Protein AF-A0A483XUI6-F1 (afdb_monomer)

Structure (mmCIF, N/CA/C/O backbone):
data_AF-A0A483XUI6-F1
#
_entry.id   AF-A0A483XUI6-F1
#
loop_
_atom_site.group_PDB
_atom_site.id
_atom_site.type_symbol
_atom_site.label_atom_id
_atom_site.label_alt_id
_atom_site.label_comp_id
_atom_site.label_asym_id
_atom_site.label_entity_id
_atom_site.label_seq_id
_atom_site.pdbx_PDB_ins_code
_atom_site.Cartn_x
_atom_site.Cartn_y
_atom_site.Cartn_z
_atom_site.occupancy
_atom_site.B_iso_or_equiv
_atom_site.auth_seq_id
_atom_site.auth_comp_id
_atom_site.auth_asym_id
_atom_site.auth_atom_id
_atom_site.pdbx_PDB_model_num
ATOM 1 N N . MET A 1 1 ? -11.756 1.929 12.051 1.00 67.94 1 MET A N 1
ATOM 2 C CA . MET A 1 1 ? -10.847 3.065 11.787 1.00 67.94 1 MET A CA 1
ATOM 3 C C . MET A 1 1 ? -11.500 3.903 10.703 1.00 67.94 1 MET A C 1
ATOM 5 O O . MET A 1 1 ? -12.022 3.303 9.775 1.00 67.94 1 MET A O 1
ATOM 9 N N . SER A 1 2 ? -11.535 5.229 10.828 1.00 78.25 2 S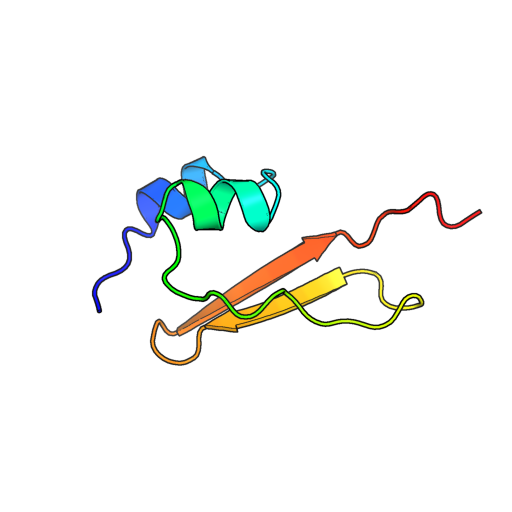ER A N 1
ATOM 10 C CA . SER A 1 2 ? -12.003 6.102 9.742 1.00 78.25 2 SER A CA 1
ATOM 11 C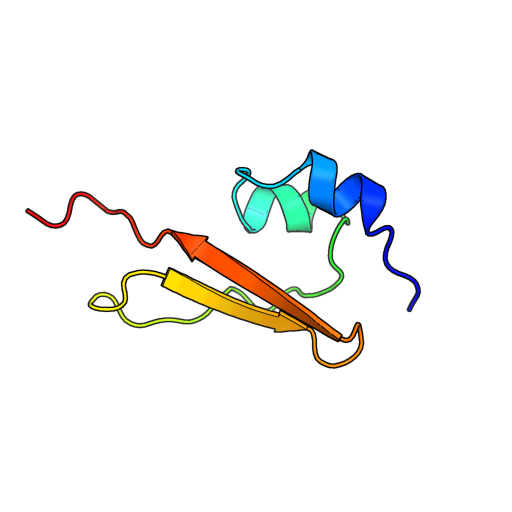 C . SER A 1 2 ? -10.786 6.632 8.988 1.00 78.25 2 SER A C 1
ATOM 13 O O . SER A 1 2 ? -9.867 7.153 9.618 1.00 78.25 2 SER A O 1
ATOM 15 N N . LEU A 1 3 ? -10.753 6.452 7.669 1.00 89.12 3 LEU A N 1
ATOM 16 C CA . LEU A 1 3 ? -9.691 6.950 6.801 1.00 89.12 3 LEU A CA 1
ATOM 17 C C . LEU A 1 3 ? -10.156 8.249 6.143 1.00 89.12 3 LEU A C 1
ATOM 19 O O . LEU A 1 3 ? -11.253 8.303 5.588 1.00 89.12 3 LEU A O 1
ATOM 23 N N . ASN A 1 4 ? -9.324 9.289 6.152 1.00 93.69 4 ASN A N 1
ATOM 24 C CA . ASN A 1 4 ? -9.628 10.503 5.399 1.00 93.69 4 ASN A CA 1
ATOM 25 C C . ASN A 1 4 ? -9.263 10.302 3.917 1.00 93.69 4 ASN A C 1
ATOM 27 O O . ASN A 1 4 ? -8.149 10.609 3.491 1.00 93.69 4 ASN A O 1
ATOM 31 N N . VAL A 1 5 ? -10.214 9.768 3.146 1.00 92.38 5 VAL A N 1
ATOM 32 C CA . VAL A 1 5 ? -10.030 9.449 1.720 1.00 92.38 5 VAL A CA 1
ATOM 33 C C . VAL A 1 5 ? -9.714 10.695 0.894 1.00 92.38 5 VAL A C 1
ATOM 35 O O . VAL A 1 5 ? -8.871 10.638 0.006 1.00 92.38 5 VAL A O 1
ATOM 38 N N . GLU A 1 6 ? -10.312 11.844 1.209 1.00 95.19 6 GLU A N 1
ATOM 39 C CA . GLU A 1 6 ? -10.045 13.092 0.485 1.00 95.19 6 GLU A CA 1
ATOM 40 C C . GLU A 1 6 ? -8.573 13.517 0.608 1.00 95.19 6 GLU A C 1
ATOM 42 O O . GLU A 1 6 ? -7.922 13.842 -0.388 1.00 95.19 6 GLU A O 1
ATOM 47 N N . LYS A 1 7 ? -8.017 13.470 1.826 1.00 95.62 7 LYS A N 1
ATOM 48 C CA . LYS A 1 7 ? -6.590 13.736 2.050 1.00 95.62 7 LYS A CA 1
ATOM 49 C C . LYS A 1 7 ? -5.710 12.703 1.358 1.00 95.62 7 LYS A C 1
ATOM 51 O O . LYS A 1 7 ? -4.669 13.082 0.827 1.00 95.62 7 LYS A O 1
ATOM 56 N N . LEU A 1 8 ? -6.114 11.432 1.344 1.00 95.00 8 LEU A N 1
ATOM 57 C CA . LEU A 1 8 ? -5.375 10.381 0.647 1.00 95.00 8 LEU A CA 1
ATOM 58 C C . 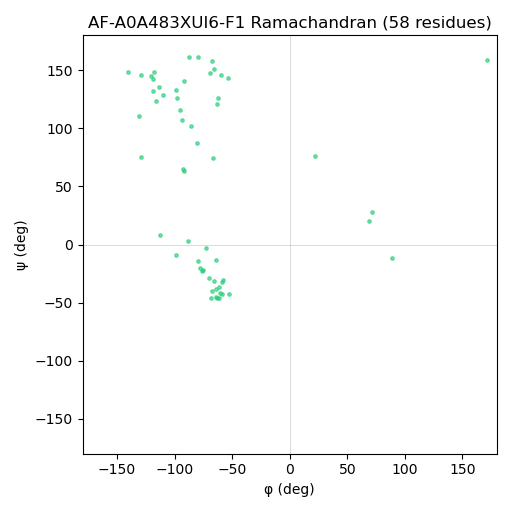LEU A 1 8 ? -5.325 10.637 -0.867 1.00 95.00 8 LEU A C 1
ATOM 60 O O . LEU A 1 8 ? -4.241 10.598 -1.441 1.00 95.00 8 LEU A O 1
ATOM 64 N N . ILE A 1 9 ? -6.455 10.988 -1.495 1.00 95.12 9 ILE A N 1
ATOM 65 C CA . ILE A 1 9 ? -6.536 11.308 -2.933 1.00 95.12 9 ILE A CA 1
ATOM 66 C C . ILE A 1 9 ? -5.604 12.474 -3.292 1.00 95.12 9 ILE A C 1
ATOM 68 O O . ILE A 1 9 ? -4.870 12.402 -4.274 1.00 95.12 9 ILE A O 1
ATOM 72 N N . LYS A 1 10 ? -5.567 13.522 -2.460 1.00 96.31 10 LYS A N 1
ATOM 73 C CA . LYS A 1 10 ? -4.671 14.682 -2.638 1.00 96.31 10 LYS A CA 1
ATOM 74 C C . LYS A 1 10 ? -3.177 14.343 -2.533 1.00 96.31 10 LYS A C 1
ATOM 76 O O . LYS A 1 10 ? -2.347 15.176 -2.878 1.00 96.31 10 LYS A O 1
ATOM 81 N N . ASN A 1 11 ? -2.835 13.158 -2.031 1.00 94.75 11 ASN A N 1
ATOM 82 C CA . ASN A 1 11 ? -1.462 12.685 -1.862 1.00 94.75 11 ASN A CA 1
ATOM 83 C C . ASN A 1 11 ? -1.116 11.498 -2.776 1.00 94.75 11 ASN A C 1
ATOM 85 O O . ASN A 1 11 ? -0.033 10.930 -2.635 1.00 94.75 11 ASN A O 1
ATOM 89 N N . LEU A 1 12 ? -1.994 11.126 -3.716 1.00 93.44 12 LEU A N 1
ATOM 90 C CA . LEU A 1 12 ? -1.648 10.157 -4.756 1.00 93.44 12 LEU A CA 1
ATOM 91 C C . LEU A 1 12 ? -0.458 10.668 -5.580 1.00 93.44 12 LEU A C 1
ATOM 93 O O . LEU A 1 12 ? -0.296 11.868 -5.786 1.00 93.44 12 LEU A O 1
ATOM 97 N N . GLY A 1 13 ? 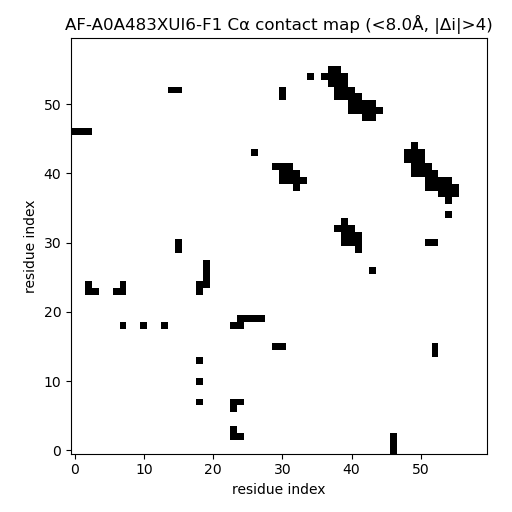0.393 9.743 -6.020 1.00 90.75 13 GLY A N 1
ATOM 98 C CA . GLY A 1 13 ? 1.662 10.055 -6.686 1.00 90.75 13 GLY A CA 1
ATOM 99 C C . GLY A 1 13 ? 2.854 10.219 -5.736 1.00 90.75 13 GLY A C 1
ATOM 100 O O . GLY A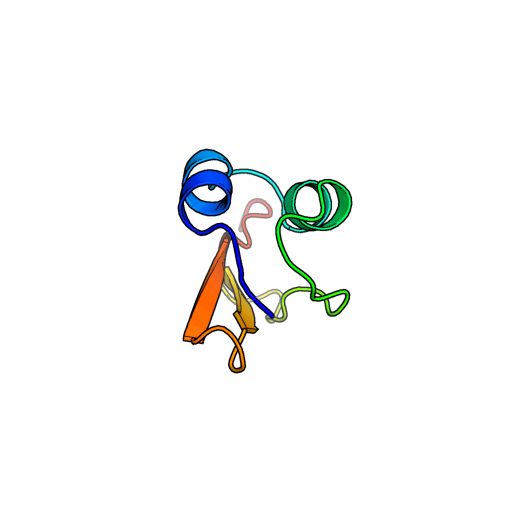 1 13 ? 3.989 10.210 -6.200 1.00 90.75 13 GLY A O 1
ATOM 101 N N . LYS A 1 14 ? 2.637 10.309 -4.415 1.00 93.44 14 LYS A N 1
ATOM 102 C CA . LYS A 1 14 ? 3.714 10.178 -3.420 1.00 93.44 14 LYS A CA 1
ATOM 103 C C . LYS A 1 14 ? 4.077 8.712 -3.180 1.00 93.44 14 LYS A C 1
ATOM 105 O O . LYS A 1 14 ? 3.284 7.810 -3.462 1.00 93.44 14 LYS A O 1
ATOM 110 N N . SER A 1 15 ? 5.262 8.471 -2.616 1.00 92.56 15 SER A N 1
ATOM 111 C CA . SER A 1 15 ? 5.679 7.115 -2.264 1.00 92.56 15 SER A CA 1
ATOM 112 C C . SER A 1 15 ? 4.822 6.546 -1.127 1.00 92.56 15 SER A C 1
ATOM 114 O O . SER A 1 15 ? 4.245 7.281 -0.321 1.00 92.56 15 SER A O 1
ATOM 116 N N . TYR A 1 16 ? 4.770 5.215 -1.017 1.00 93.62 16 TYR A N 1
ATOM 117 C CA . TYR A 1 16 ? 4.136 4.551 0.126 1.00 93.62 16 TYR A CA 1
ATOM 118 C C . TYR A 1 16 ? 4.680 5.064 1.468 1.00 93.62 16 TYR A C 1
ATOM 120 O O . TYR A 1 16 ? 3.900 5.284 2.395 1.00 93.62 16 TYR A O 1
ATOM 128 N N . LEU A 1 17 ? 6.002 5.257 1.565 1.00 93.38 17 LEU A N 1
ATOM 129 C CA . LEU A 1 17 ? 6.644 5.687 2.804 1.00 93.38 17 LEU A CA 1
ATOM 130 C C . LEU A 1 17 ? 6.163 7.084 3.204 1.00 93.38 17 LEU A C 1
ATOM 132 O O . LEU A 1 17 ? 5.744 7.260 4.343 1.00 93.38 17 LEU A O 1
ATOM 136 N N . ASP A 1 18 ? 6.098 8.023 2.258 1.00 95.06 18 ASP A N 1
ATOM 137 C CA . ASP A 1 18 ? 5.617 9.385 2.525 1.00 95.06 18 ASP A CA 1
ATOM 138 C C . ASP A 1 18 ? 4.166 9.394 3.018 1.00 95.06 18 ASP A C 1
ATOM 140 O O . ASP A 1 18 ? 3.812 10.149 3.925 1.00 95.06 18 ASP A O 1
ATOM 144 N N . ILE A 1 19 ? 3.303 8.577 2.406 1.00 95.25 19 ILE A N 1
ATOM 145 C CA . ILE A 1 19 ? 1.882 8.477 2.769 1.00 95.25 19 ILE A CA 1
ATOM 146 C C . ILE A 1 19 ? 1.733 7.853 4.167 1.00 95.25 19 ILE A C 1
ATOM 148 O O . ILE A 1 19 ? 0.905 8.311 4.961 1.00 95.25 19 ILE A O 1
ATOM 152 N N . TYR A 1 20 ? 2.541 6.837 4.485 1.00 94.56 20 TYR A N 1
ATOM 153 C CA . TYR A 1 20 ? 2.555 6.187 5.797 1.00 94.56 20 TYR A CA 1
ATOM 154 C C . TYR A 1 20 ? 3.093 7.110 6.900 1.00 94.56 20 TYR A C 1
ATOM 156 O O . TYR A 1 20 ? 2.459 7.237 7.946 1.00 94.56 20 TYR A O 1
ATOM 164 N N . GLU A 1 21 ? 4.211 7.803 6.671 1.00 94.94 21 GLU A N 1
ATOM 165 C CA . GLU A 1 21 ? 4.821 8.719 7.647 1.00 94.94 21 GLU A CA 1
ATOM 166 C C . GLU A 1 21 ? 3.940 9.938 7.948 1.00 94.94 21 GLU A C 1
ATOM 168 O O . GLU A 1 21 ? 3.901 10.412 9.082 1.00 94.94 21 GLU A O 1
ATOM 173 N N . GLN A 1 22 ? 3.150 10.397 6.974 1.00 94.44 22 GLN A N 1
ATOM 174 C CA . GLN A 1 22 ? 2.118 11.422 7.184 1.00 94.44 22 GLN A CA 1
ATOM 175 C C . GLN A 1 22 ? 0.888 10.905 7.958 1.00 94.44 22 GLN A C 1
ATOM 177 O O . GLN A 1 22 ? -0.038 11.674 8.224 1.00 94.44 22 GLN A O 1
ATOM 182 N N . GLY A 1 23 ? 0.835 9.612 8.294 1.00 93.62 23 GLY A N 1
ATOM 183 C CA . GLY A 1 23 ? -0.286 8.987 8.997 1.00 93.62 23 GLY A CA 1
ATOM 184 C C . GLY A 1 23 ? -1.565 8.901 8.163 1.00 93.62 23 GLY A C 1
ATOM 185 O O . GLY A 1 23 ? -2.654 8.769 8.722 1.00 93.62 23 GLY A O 1
ATOM 186 N N . LEU A 1 24 ? -1.462 8.996 6.831 1.00 94.44 24 LEU A N 1
ATOM 187 C CA . LEU A 1 24 ? -2.624 8.956 5.938 1.00 94.44 24 LEU A CA 1
ATOM 188 C C . LEU A 1 24 ? -3.176 7.543 5.768 1.00 94.44 24 LEU A C 1
ATOM 190 O O . LEU A 1 24 ? -4.349 7.407 5.440 1.00 94.44 24 LEU A O 1
ATOM 194 N N . ILE A 1 25 ? -2.356 6.514 6.000 1.00 93.94 25 ILE A N 1
ATOM 195 C CA . ILE A 1 25 ? -2.769 5.108 6.044 1.00 93.94 25 ILE A CA 1
ATOM 196 C C . ILE A 1 25 ? -2.257 4.443 7.332 1.00 93.94 25 ILE A C 1
ATOM 198 O O . ILE A 1 25 ? -1.157 4.754 7.785 1.00 93.94 25 ILE A O 1
ATOM 202 N N . PRO A 1 26 ? -3.007 3.495 7.921 1.00 90.19 26 PRO A N 1
ATOM 203 C CA . PRO A 1 26 ? -2.626 2.858 9.184 1.00 90.19 26 PRO A CA 1
ATOM 204 C C . PRO A 1 26 ? -1.739 1.608 9.022 1.00 90.19 26 PRO A C 1
ATOM 206 O O . PRO A 1 26 ? -1.448 0.927 10.005 1.00 90.19 26 PRO A O 1
ATOM 209 N N . TYR A 1 27 ? -1.345 1.252 7.797 1.00 89.31 27 TYR A N 1
ATOM 210 C CA . TYR A 1 27 ? -0.657 -0.0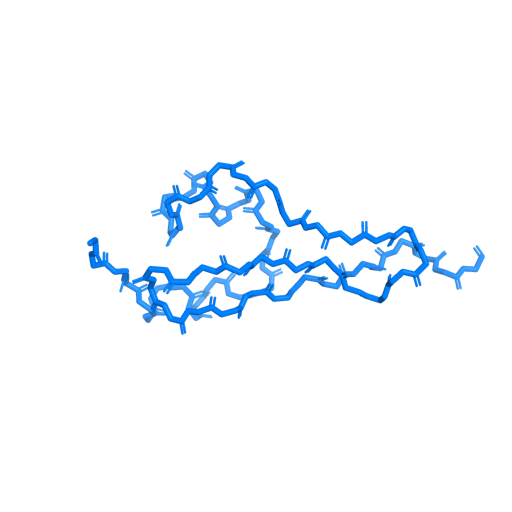07 7.510 1.00 89.31 27 TYR A CA 1
ATOM 211 C C . TYR A 1 27 ? 0.852 0.190 7.484 1.00 89.31 27 TYR A C 1
ATOM 213 O O . TYR A 1 27 ? 1.369 0.846 6.592 1.00 89.31 27 TYR A O 1
ATOM 221 N N . LYS A 1 28 ? 1.548 -0.450 8.430 1.00 88.31 28 LYS A N 1
ATOM 222 C CA . LYS A 1 28 ? 3.016 -0.566 8.430 1.00 88.31 28 LYS A CA 1
ATOM 223 C C . LYS A 1 28 ? 3.525 -1.596 7.413 1.00 88.31 28 LYS A C 1
ATOM 225 O O . LYS A 1 28 ? 4.697 -1.570 7.034 1.00 88.31 28 LYS A O 1
ATOM 230 N N . THR A 1 29 ? 2.664 -2.533 7.011 1.00 91.12 29 THR A N 1
ATOM 231 C CA . THR A 1 29 ? 2.984 -3.539 5.995 1.00 91.12 29 THR A CA 1
ATOM 232 C C . THR A 1 29 ? 3.264 -2.847 4.670 1.00 91.12 29 THR A C 1
ATOM 234 O O . THR A 1 29 ? 2.401 -2.151 4.140 1.00 91.12 29 THR A O 1
ATOM 237 N N . LYS A 1 30 ? 4.468 -3.063 4.136 1.00 92.00 30 LYS A N 1
ATOM 238 C CA . LYS A 1 30 ? 4.872 -2.496 2.850 1.00 92.00 30 LYS A CA 1
ATOM 239 C C . LYS A 1 30 ? 4.030 -3.079 1.703 1.00 92.00 30 LYS A C 1
ATOM 241 O O . LYS A 1 30 ? 3.625 -4.241 1.794 1.00 92.00 30 LYS A O 1
ATOM 246 N N . PRO A 1 31 ? 3.816 -2.314 0.618 1.00 94.00 31 PRO A N 1
ATOM 247 C CA . PRO A 1 31 ? 3.268 -2.842 -0.620 1.00 94.00 31 PRO A CA 1
ATOM 248 C C . PRO A 1 31 ? 4.089 -4.041 -1.106 1.00 94.00 31 PRO A C 1
ATOM 250 O O . PRO A 1 31 ? 5.308 -4.079 -0.942 1.00 94.00 31 PRO A O 1
ATOM 253 N N . SER A 1 32 ? 3.409 -5.030 -1.675 1.00 92.06 32 SER A N 1
ATOM 254 C CA . SER A 1 32 ? 3.990 -6.308 -2.096 1.00 92.06 32 SER A CA 1
ATOM 255 C C . SER A 1 32 ? 3.856 -6.504 -3.602 1.00 92.06 32 SER A C 1
ATOM 257 O O . SER A 1 32 ? 2.909 -6.013 -4.209 1.00 92.06 32 SER A O 1
ATOM 259 N N . GLY A 1 33 ? 4.816 -7.195 -4.203 1.00 88.31 33 GLY A N 1
ATOM 260 C CA . GLY A 1 33 ? 4.949 -7.387 -5.645 1.00 88.31 33 GLY A CA 1
ATOM 261 C C . GLY A 1 33 ? 6.293 -8.047 -5.938 1.00 88.31 33 GLY A C 1
ATOM 262 O O . GLY A 1 33 ? 7.189 -8.035 -5.089 1.00 88.31 33 GLY A O 1
ATOM 263 N N . THR A 1 34 ? 6.416 -8.681 -7.095 1.00 85.81 34 THR A N 1
ATOM 264 C CA . THR A 1 34 ? 7.689 -9.217 -7.583 1.00 85.81 34 THR A CA 1
ATOM 265 C C . THR A 1 34 ? 8.454 -8.150 -8.360 1.00 85.81 34 THR A C 1
ATOM 267 O O . THR A 1 34 ? 7.870 -7.180 -8.833 1.00 85.81 34 THR A O 1
ATOM 270 N N . VAL A 1 35 ? 9.763 -8.343 -8.541 1.00 80.56 35 VAL A N 1
ATOM 271 C CA . VAL A 1 35 ? 10.586 -7.448 -9.379 1.00 80.56 35 VAL A CA 1
ATOM 272 C C . VAL A 1 35 ? 10.053 -7.380 -10.818 1.00 80.56 35 VAL A C 1
ATOM 274 O O . VAL A 1 35 ? 10.165 -6.346 -11.469 1.00 80.56 35 VAL A O 1
ATOM 277 N N . SER A 1 36 ? 9.436 -8.460 -11.305 1.00 83.94 36 SER A N 1
ATOM 278 C CA . SER A 1 36 ? 8.836 -8.517 -12.639 1.00 83.94 36 SER A CA 1
ATOM 279 C C . SER A 1 36 ? 7.473 -7.824 -12.724 1.00 83.94 36 SER A C 1
ATOM 281 O O . SER A 1 36 ? 7.075 -7.450 -13.825 1.00 83.94 36 SER A O 1
ATOM 283 N N . ASP A 1 37 ? 6.775 -7.610 -11.603 1.00 89.38 37 ASP A N 1
ATOM 284 C CA . ASP A 1 37 ? 5.454 -6.974 -11.593 1.00 89.38 37 ASP A CA 1
ATOM 285 C C . ASP A 1 37 ? 5.572 -5.491 -11.972 1.00 89.38 37 ASP A C 1
ATOM 287 O O . ASP A 1 37 ? 6.564 -4.833 -11.665 1.00 89.38 37 ASP A O 1
ATOM 291 N N . ASP A 1 38 ? 4.566 -4.934 -12.642 1.00 90.19 38 ASP A N 1
ATOM 292 C CA . ASP A 1 38 ? 4.537 -3.501 -12.991 1.00 90.19 38 ASP A CA 1
ATOM 293 C C . ASP A 1 38 ? 4.115 -2.615 -11.816 1.00 90.19 38 ASP A C 1
ATOM 295 O O . ASP A 1 38 ? 4.287 -1.397 -11.844 1.00 90.19 38 ASP A O 1
ATOM 299 N N . ILE A 1 39 ? 3.566 -3.223 -10.763 1.00 92.44 39 ILE A N 1
ATOM 300 C CA . ILE A 1 39 ? 3.092 -2.519 -9.579 1.00 92.44 39 ILE A CA 1
ATOM 301 C C . ILE A 1 39 ? 3.422 -3.278 -8.298 1.00 92.44 39 ILE A C 1
ATOM 303 O O . ILE A 1 39 ? 3.361 -4.505 -8.240 1.00 92.44 39 ILE A O 1
ATOM 307 N N . TYR A 1 40 ? 3.655 -2.524 -7.229 1.00 93.31 40 TYR A N 1
ATOM 3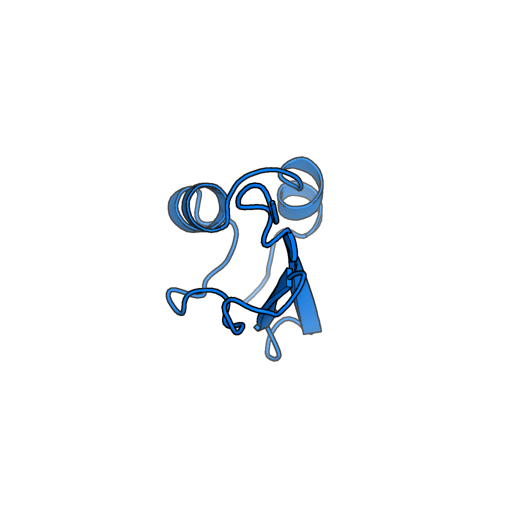08 C CA . TYR A 1 40 ? 3.471 -3.016 -5.872 1.00 93.31 40 TYR A CA 1
ATOM 309 C C . TYR A 1 40 ? 2.061 -2.693 -5.389 1.00 93.31 40 TYR A C 1
ATOM 311 O O . TYR A 1 40 ? 1.538 -1.603 -5.619 1.00 93.31 40 TYR A O 1
ATOM 319 N N . ARG A 1 41 ? 1.450 -3.625 -4.664 1.00 94.19 41 ARG A N 1
ATOM 320 C CA . ARG A 1 41 ? 0.063 -3.534 -4.195 1.00 94.19 41 ARG A CA 1
ATOM 321 C C . ARG A 1 41 ? -0.052 -3.594 -2.682 1.00 94.19 41 ARG A C 1
ATOM 323 O O . ARG A 1 41 ? 0.680 -4.332 -2.019 1.00 94.19 41 ARG A O 1
ATOM 330 N N . LEU A 1 42 ? -1.012 -2.850 -2.147 1.00 95.50 42 LEU A N 1
ATOM 331 C CA . LEU A 1 42 ? -1.387 -2.857 -0.739 1.00 95.50 42 LEU A CA 1
ATOM 332 C C . LEU A 1 42 ? -2.910 -2.993 -0.604 1.00 95.50 42 LEU A C 1
ATOM 334 O O . LEU A 1 42 ? -3.662 -2.067 -0.912 1.00 95.50 42 LEU A O 1
ATOM 338 N N . ASP A 1 43 ? -3.344 -4.153 -0.110 1.00 93.69 43 ASP A N 1
ATOM 339 C CA . ASP A 1 43 ? -4.753 -4.474 0.133 1.00 93.69 43 ASP A CA 1
ATOM 340 C C . ASP A 1 43 ? -5.202 -3.977 1.521 1.00 93.69 43 ASP A C 1
ATOM 342 O O . ASP A 1 43 ? -4.962 -4.631 2.541 1.00 93.69 43 ASP A O 1
ATOM 346 N N . MET A 1 44 ? -5.914 -2.849 1.585 1.00 92.25 44 MET A N 1
ATOM 347 C CA . MET A 1 44 ? -6.460 -2.277 2.826 1.00 92.25 44 MET A CA 1
ATOM 348 C C . MET A 1 44 ? -7.897 -2.758 3.060 1.00 92.25 44 MET A C 1
ATOM 350 O O . MET A 1 44 ? -8.863 -1.994 3.015 1.00 92.25 44 MET A O 1
ATOM 354 N N . LYS A 1 45 ? -8.052 -4.068 3.289 1.00 91.19 45 LYS A N 1
ATOM 355 C CA . LYS A 1 45 ? -9.366 -4.744 3.327 1.00 91.19 45 LYS A CA 1
ATOM 356 C C . LYS A 1 45 ? -10.325 -4.194 4.386 1.00 91.19 45 LYS A C 1
ATOM 358 O O . LYS A 1 45 ? -11.529 -4.215 4.164 1.00 91.19 45 LYS A O 1
ATOM 363 N N . ARG A 1 46 ? -9.816 -3.713 5.527 1.00 91.19 46 ARG A N 1
ATOM 364 C CA . ARG A 1 46 ? -10.658 -3.157 6.607 1.00 91.19 46 ARG A CA 1
ATOM 365 C C . ARG A 1 46 ? -11.290 -1.820 6.219 1.00 91.19 46 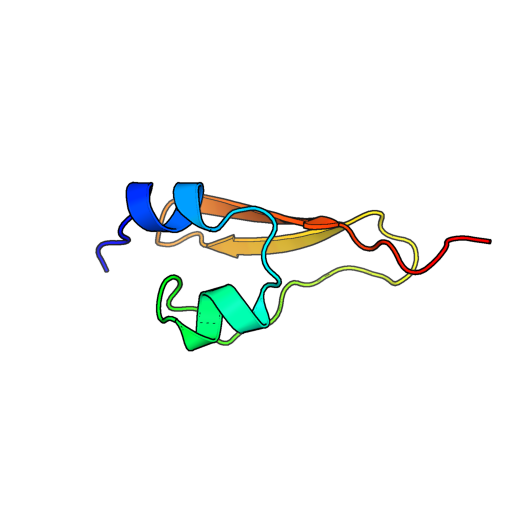ARG A C 1
ATOM 367 O O . ARG A 1 46 ? -12.359 -1.489 6.716 1.00 91.19 46 ARG A O 1
ATOM 374 N N . GLU A 1 47 ? -10.623 -1.075 5.348 1.00 91.62 47 GLU A N 1
ATOM 375 C CA . GLU A 1 47 ? -11.028 0.232 4.839 1.00 91.62 47 GLU A CA 1
ATOM 376 C C . GLU A 1 47 ? -11.684 0.124 3.454 1.00 91.62 47 GLU A C 1
ATOM 378 O O . GLU A 1 47 ? -12.233 1.107 2.968 1.00 91.62 47 GLU A O 1
ATOM 383 N N . GLY A 1 48 ? -11.641 -1.057 2.823 1.00 91.56 48 GLY A N 1
ATOM 384 C CA . GLY A 1 48 ? -12.201 -1.301 1.493 1.00 91.56 48 GLY A CA 1
ATOM 385 C C . GLY A 1 48 ? -11.415 -0.636 0.360 1.00 91.56 48 GLY A C 1
ATOM 386 O O . GLY A 1 48 ? -12.003 -0.299 -0.663 1.00 91.56 48 GLY A O 1
ATOM 387 N N . ILE A 1 49 ? -10.106 -0.417 0.537 1.00 92.44 49 ILE A N 1
ATOM 388 C CA . ILE A 1 49 ? -9.258 0.316 -0.416 1.00 92.44 49 ILE A CA 1
ATOM 389 C C . ILE A 1 49 ? -8.143 -0.580 -0.955 1.00 92.44 49 ILE A C 1
ATOM 391 O O . ILE A 1 49 ? -7.555 -1.380 -0.229 1.00 92.44 49 ILE A O 1
ATOM 395 N N . TYR A 1 50 ? -7.836 -0.400 -2.236 1.00 93.88 50 TYR A N 1
ATOM 396 C CA . TYR A 1 50 ? -6.687 -0.986 -2.911 1.00 93.88 50 TYR A CA 1
ATOM 397 C C . TYR A 1 50 ? -5.754 0.134 -3.367 1.00 93.88 50 TYR A C 1
ATOM 399 O O . TYR A 1 50 ? -6.187 1.034 -4.089 1.00 93.88 50 TYR A O 1
ATOM 407 N N . LEU A 1 51 ? -4.489 0.087 -2.948 1.00 94.62 51 LEU A N 1
ATOM 408 C CA . LEU A 1 51 ? -3.459 1.006 -3.431 1.00 94.62 51 LEU A CA 1
ATOM 409 C C . LEU A 1 51 ? -2.463 0.253 -4.310 1.00 94.62 51 LEU A C 1
ATOM 411 O O . LEU A 1 51 ? -1.911 -0.767 -3.897 1.00 94.62 51 LEU A O 1
ATOM 415 N N . ALA A 1 52 ? -2.218 0.796 -5.500 1.00 94.31 52 ALA A N 1
ATOM 416 C CA . ALA A 1 52 ? -1.174 0.356 -6.411 1.00 94.31 52 ALA A CA 1
ATOM 417 C C . ALA A 1 52 ? -0.114 1.450 -6.541 1.00 94.31 52 ALA A C 1
ATOM 419 O O . ALA A 1 52 ? -0.437 2.627 -6.700 1.00 94.31 52 ALA A O 1
ATOM 420 N N . PHE A 1 53 ? 1.144 1.041 -6.487 1.00 92.12 53 PHE A N 1
ATOM 421 C CA . PHE A 1 53 ? 2.315 1.885 -6.658 1.00 92.12 53 PHE A CA 1
ATOM 422 C C . PHE A 1 53 ? 3.077 1.370 -7.865 1.00 92.12 53 PHE A C 1
ATOM 424 O O . PHE A 1 53 ? 3.300 0.167 -7.964 1.00 92.12 53 PHE A O 1
ATOM 431 N N . ILE A 1 54 ? 3.466 2.263 -8.766 1.00 90.88 54 ILE A N 1
ATOM 432 C CA . ILE A 1 54 ? 4.223 1.883 -9.957 1.00 90.88 54 ILE A CA 1
ATOM 433 C C . ILE A 1 54 ? 5.561 1.291 -9.503 1.00 90.88 54 ILE A C 1
ATOM 435 O O . ILE A 1 54 ? 6.281 1.901 -8.712 1.00 90.88 54 ILE A O 1
ATOM 439 N N . ASN A 1 55 ? 5.864 0.087 -9.976 1.00 87.25 55 ASN A N 1
ATOM 440 C CA . ASN A 1 55 ? 7.167 -0.546 -9.821 1.00 87.25 55 ASN A CA 1
ATOM 441 C C . ASN A 1 55 ? 8.027 -0.183 -11.040 1.00 87.25 55 ASN A C 1
ATOM 443 O O . ASN A 1 55 ? 8.373 -1.045 -11.847 1.00 87.25 55 ASN A O 1
ATOM 447 N N . ASP A 1 56 ? 8.302 1.116 -11.191 1.00 73.38 56 ASP A N 1
ATOM 448 C CA . ASP A 1 56 ? 9.216 1.624 -12.211 1.00 73.38 56 ASP A CA 1
ATOM 449 C C . ASP A 1 56 ? 10.606 1.762 -11.598 1.00 73.38 56 ASP A C 1
ATOM 451 O O . ASP A 1 56 ? 10.887 2.643 -10.785 1.00 73.38 56 ASP A O 1
ATOM 455 N N . LEU A 1 57 ? 11.476 0.851 -11.998 1.00 62.53 57 LEU A N 1
ATOM 456 C CA . LEU A 1 57 ? 12.912 0.879 -11.771 1.00 62.53 57 LEU A CA 1
ATOM 457 C C . LEU A 1 57 ? 13.505 0.653 -13.151 1.00 62.53 57 LEU A C 1
ATOM 459 O O . LEU A 1 57 ? 13.825 -0.495 -13.419 1.00 62.53 57 LEU A O 1
ATOM 463 N N . GLU A 1 58 ? 13.486 1.661 -14.040 1.00 58.06 58 GLU A N 1
ATOM 464 C CA . GLU A 1 58 ? 13.990 1.581 -15.428 1.00 58.06 58 GLU A CA 1
ATOM 465 C C . GLU A 1 58 ? 14.037 0.134 -15.942 1.00 58.06 58 GLU A C 1
ATOM 467 O O . GLU A 1 58 ? 15.097 -0.485 -15.909 1.00 58.06 58 GLU A O 1
ATOM 472 N N . LYS A 1 59 ? 12.891 -0.465 -16.306 1.00 56.84 59 LYS A N 1
ATOM 473 C CA . LYS A 1 59 ? 12.869 -1.814 -16.895 1.00 56.84 59 LYS A CA 1
ATOM 474 C C . LYS A 1 59 ? 13.542 -1.758 -18.281 1.00 56.84 59 LYS A C 1
ATOM 476 O O . LYS A 1 59 ? 12.860 -1.775 -19.302 1.00 56.84 59 LYS A O 1
ATOM 481 N N . THR A 1 60 ? 14.872 -1.644 -18.279 1.00 42.84 60 THR A N 1
ATOM 482 C CA . THR A 1 60 ? 15.847 -1.758 -19.372 1.00 42.84 60 THR A CA 1
ATOM 483 C C . THR A 1 60 ? 17.156 -2.285 -18.799 1.00 42.84 60 THR A C 1
ATOM 485 O O . THR A 1 60 ? 17.601 -1.757 -17.760 1.00 42.84 60 THR A O 1
#

pLDDT: mean 88.8, std 10.54, range [42.84, 96.31]

Solvent-accessible surface area (backbone atoms only — not comparable to full-atom values): 3970 Å² total; per-residue (Å²): 135,89,72,59,57,70,64,43,62,76,47,63,92,59,55,71,64,59,42,37,76,70,61,60,45,94,64,86,73,72,62,47,66,54,92,86,36,67,40,27,40,39,82,39,72,94,77,74,43,78,48,78,40,80,49,80,71,74,96,119

Foldseek 3Di:
DDAPVVVVVVCPPDDPVVCVVVVNDPDPDDFDDDLPDQWGWDDPPVHPDIDTDGSDPPPD

Mean predicted aligned error: 4.26 Å

Sequence (60 aa):
M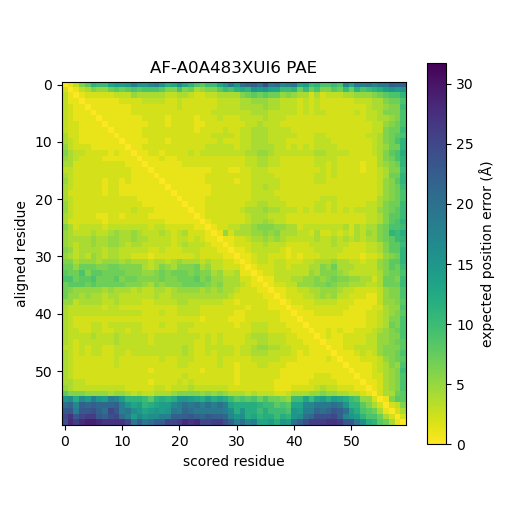SLNVEKLIKNLGKSYLDIYEQGLIPYKTKPSGTVSDDIYRLDMKREGIYLAFINDLEKT

Secondary structure (DSSP, 8-state):
----HHHHHTTTTS-HHHHHHTTSS---SPPB--TTSSEEEEEETTTTEEEEEE--S---

InterPro domains:
  IPR045657 Immunity protein CdiI, Gammaproteobacteria-type [PF19929] (3-55)

Organism: Klebsiella pneumoniae (NCBI:txid573)

Radius of gyration: 12.04 Å; Cα contacts (8 Å, |Δi|>4): 64; chains: 1; bounding box: 28×24×31 Å